Protein AF-A0A840B0I8-F1 (afdb_monomer_lite)

pLDDT: mean 88.5, std 14.12, range [35.31, 98.12]

Secondary structure (DSSP, 8-state):
------TTSS-HHHHHHHHHTT--GGGS--HHHHHHHHHHHHSSS--S------TTGGGSHHHHTT-S--EEEE--HHHHHHHHHHHHHTSSSPPPHHHHHHHHHHIIIIIHHHHHHHHHHTGGG-SEEEETTS-HHHHHHHHHHHH-

Organism: NCBI:txid1282858

Structure (mmCIF, N/CA/C/O backbone):
data_AF-A0A840B0I8-F1
#
_entry.id   AF-A0A840B0I8-F1
#
loop_
_atom_site.group_PDB
_atom_site.id
_atom_site.type_symbol
_atom_site.label_atom_id
_atom_site.label_alt_id
_atom_site.label_comp_id
_atom_site.label_asym_id
_atom_site.label_entity_id
_atom_site.label_seq_id
_atom_site.pdbx_PDB_ins_code
_atom_site.Cartn_x
_atom_site.Cartn_y
_atom_site.Cartn_z
_atom_site.occupancy
_atom_site.B_iso_or_equiv
_atom_site.auth_seq_id
_atom_site.auth_comp_id
_atom_site.auth_asym_id
_atom_site.auth_atom_id
_atom_site.pdbx_PDB_model_num
ATOM 1 N N . MET A 1 1 ? 4.074 18.875 -4.611 1.00 35.31 1 MET A N 1
ATOM 2 C CA . MET A 1 1 ? 4.563 17.991 -5.682 1.00 35.31 1 MET A CA 1
ATOM 3 C C . MET A 1 1 ? 5.642 17.184 -5.019 1.00 35.31 1 MET A C 1
ATOM 5 O O . MET A 1 1 ? 6.634 17.791 -4.635 1.00 35.31 1 MET A O 1
ATOM 9 N N . ASP A 1 2 ? 5.378 15.909 -4.740 1.00 36.97 2 ASP A N 1
ATOM 10 C CA . ASP A 1 2 ? 6.436 15.031 -4.252 1.00 36.97 2 ASP A CA 1
ATOM 11 C C . ASP A 1 2 ? 7.575 15.126 -5.254 1.00 36.97 2 ASP A C 1
ATOM 13 O O . ASP A 1 2 ? 7.363 15.010 -6.467 1.00 36.97 2 ASP A O 1
ATOM 17 N N . ASP A 1 3 ? 8.751 15.467 -4.744 1.00 36.38 3 ASP A N 1
ATOM 18 C CA . ASP A 1 3 ? 9.976 15.334 -5.497 1.00 36.38 3 ASP A CA 1
ATOM 19 C C . ASP A 1 3 ? 10.045 13.857 -5.882 1.00 36.38 3 ASP A C 1
ATOM 21 O O . ASP A 1 3 ? 10.330 12.996 -5.051 1.00 36.38 3 ASP A O 1
ATOM 25 N N . PHE A 1 4 ? 9.703 13.547 -7.134 1.00 41.03 4 PHE A N 1
ATOM 26 C CA . PHE A 1 4 ? 10.108 12.306 -7.772 1.00 41.03 4 PHE A CA 1
ATOM 27 C C . PHE A 1 4 ? 11.625 12.394 -7.946 1.00 41.03 4 PHE A C 1
ATOM 29 O O . PHE A 1 4 ? 12.147 12.431 -9.062 1.00 41.03 4 PHE A O 1
ATOM 36 N N . SER A 1 5 ? 12.349 12.402 -6.825 1.00 43.62 5 SER A N 1
ATOM 37 C CA . SER A 1 5 ? 13.675 11.831 -6.778 1.00 43.62 5 SER A CA 1
ATOM 38 C C . SER A 1 5 ? 13.528 10.475 -7.473 1.00 43.62 5 SER A C 1
ATOM 40 O O . SER A 1 5 ? 12.553 9.756 -7.228 1.00 43.62 5 SER A O 1
ATOM 42 N N . GLY A 1 6 ? 14.394 10.182 -8.443 1.00 45.91 6 GLY A N 1
ATOM 43 C CA . GLY A 1 6 ? 14.289 8.966 -9.252 1.00 45.91 6 GLY A CA 1
ATOM 44 C C . GLY A 1 6 ? 14.178 7.692 -8.394 1.00 45.91 6 GLY A C 1
ATOM 45 O O . GLY A 1 6 ? 14.281 7.760 -7.171 1.00 45.91 6 GLY A O 1
ATOM 46 N N . PRO A 1 7 ? 14.028 6.502 -8.999 1.00 46.66 7 PRO A N 1
ATOM 47 C CA . PRO A 1 7 ? 13.865 5.212 -8.296 1.00 46.66 7 PRO A CA 1
ATOM 48 C C . PRO A 1 7 ? 14.987 4.818 -7.296 1.00 46.66 7 PRO A C 1
ATOM 50 O O . PRO A 1 7 ? 15.027 3.683 -6.825 1.00 46.66 7 PRO A O 1
ATOM 53 N N . GLU A 1 8 ? 15.897 5.732 -6.967 1.00 46.97 8 GLU A N 1
ATOM 54 C CA . GLU A 1 8 ? 17.065 5.601 -6.108 1.00 46.97 8 GLU A CA 1
ATOM 55 C C . GLU A 1 8 ? 16.856 6.017 -4.637 1.00 46.97 8 GLU A C 1
ATOM 57 O O . GLU A 1 8 ? 17.747 5.767 -3.830 1.00 46.97 8 GLU A O 1
ATOM 62 N N . THR A 1 9 ? 15.725 6.608 -4.224 1.00 43.88 9 THR A N 1
ATOM 63 C CA . THR A 1 9 ? 15.598 7.168 -2.852 1.00 43.88 9 THR A CA 1
ATOM 64 C C . THR A 1 9 ? 15.294 6.179 -1.725 1.00 43.88 9 THR A C 1
ATOM 66 O O . THR A 1 9 ? 15.365 6.543 -0.554 1.00 43.88 9 THR A O 1
ATOM 69 N N . LEU A 1 10 ? 15.103 4.902 -2.040 1.00 47.66 10 LEU A N 1
ATOM 70 C CA . LEU A 1 10 ? 15.515 3.810 -1.158 1.00 47.66 10 LEU A CA 1
ATOM 71 C C . LEU A 1 10 ? 16.479 2.984 -1.991 1.00 47.66 10 LEU A C 1
ATOM 73 O O . LEU A 1 10 ? 16.041 2.251 -2.880 1.00 47.66 10 LEU A O 1
ATOM 77 N N . ALA A 1 11 ? 17.785 3.169 -1.785 1.00 56.31 11 ALA A N 1
ATOM 78 C CA . ALA A 1 11 ? 18.797 2.499 -2.589 1.00 56.31 11 ALA A CA 1
ATOM 79 C C . ALA A 1 11 ? 18.449 1.006 -2.650 1.00 56.31 11 ALA A C 1
ATOM 81 O O . ALA A 1 11 ? 18.378 0.357 -1.613 1.00 56.31 11 ALA A O 1
ATOM 82 N N . SER A 1 12 ? 18.182 0.478 -3.851 1.00 58.91 12 SER A N 1
ATOM 83 C CA . SER A 1 12 ? 17.725 -0.911 -4.079 1.00 58.91 12 SER A CA 1
ATOM 84 C C . SER A 1 12 ? 18.435 -1.959 -3.210 1.00 58.91 12 SER A C 1
ATOM 86 O O . SER A 1 12 ? 17.797 -2.883 -2.720 1.00 58.91 12 SER A O 1
ATOM 88 N N . LEU A 1 13 ? 19.731 -1.756 -2.947 1.00 58.12 13 LEU A N 1
ATOM 89 C CA . LEU A 1 13 ? 20.563 -2.589 -2.077 1.00 58.12 13 LEU A CA 1
ATOM 90 C C . LEU A 1 13 ? 20.058 -2.684 -0.625 1.00 58.12 13 LEU A C 1
ATOM 92 O O . LEU A 1 13 ? 20.182 -3.739 -0.013 1.00 58.12 13 LEU A O 1
ATOM 96 N N . GLN A 1 14 ? 19.481 -1.618 -0.068 1.00 79.81 14 GLN A N 1
ATOM 97 C CA . GLN A 1 14 ? 18.895 -1.620 1.276 1.00 79.81 14 GLN A CA 1
ATOM 98 C C . GLN A 1 14 ? 17.577 -2.399 1.319 1.00 79.81 14 GLN A C 1
ATOM 100 O O . GLN A 1 14 ? 17.318 -3.089 2.301 1.00 79.81 14 GLN A O 1
ATOM 105 N N . LEU A 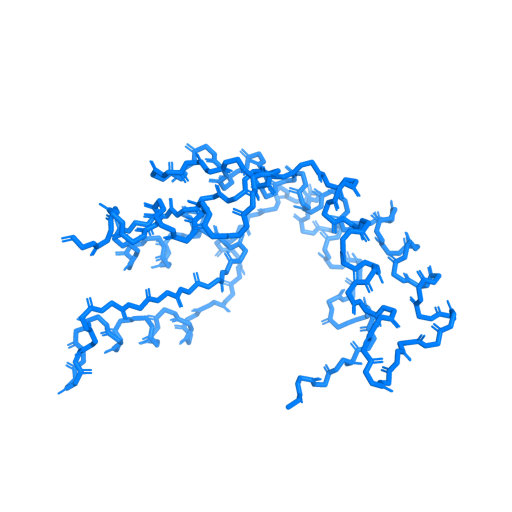1 15 ? 16.767 -2.330 0.257 1.00 82.81 15 LEU A N 1
ATOM 106 C CA . LEU A 1 15 ? 15.516 -3.089 0.160 1.00 82.81 15 LEU A CA 1
ATOM 107 C C . LEU A 1 15 ? 15.768 -4.581 -0.053 1.00 82.81 15 LEU A C 1
ATOM 109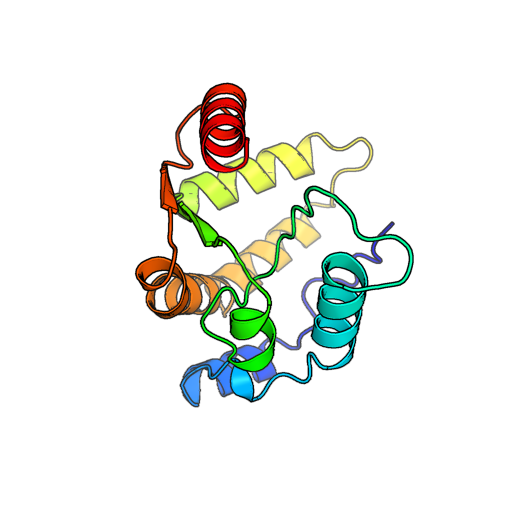 O O . LEU A 1 15 ? 15.114 -5.397 0.591 1.00 82.81 15 LEU A O 1
ATOM 113 N N . ASP A 1 16 ? 16.728 -4.933 -0.909 1.00 86.69 16 ASP A N 1
ATOM 114 C CA . ASP A 1 16 ? 17.133 -6.325 -1.112 1.00 86.69 16 ASP A CA 1
ATOM 115 C C . ASP A 1 16 ? 17.681 -6.924 0.191 1.00 86.69 16 ASP A C 1
ATOM 117 O O . ASP A 1 16 ? 17.202 -7.967 0.630 1.00 86.69 16 ASP A O 1
ATOM 121 N N . ALA A 1 17 ? 18.598 -6.227 0.873 1.00 89.62 17 ALA A N 1
ATOM 122 C CA . ALA A 1 17 ? 19.144 -6.691 2.149 1.00 89.62 17 ALA A CA 1
ATOM 123 C C . ALA A 1 17 ? 18.072 -6.801 3.249 1.00 89.62 17 ALA A C 1
ATOM 125 O O . ALA A 1 17 ? 18.076 -7.758 4.021 1.00 89.62 17 ALA A O 1
ATOM 126 N N . TRP A 1 18 ? 17.136 -5.848 3.316 1.00 90.31 18 TRP A N 1
ATOM 127 C CA . TRP A 1 18 ? 16.010 -5.906 4.250 1.00 90.31 18 TRP A CA 1
ATOM 128 C C . TRP A 1 18 ? 15.099 -7.107 3.969 1.00 90.31 18 TRP A C 1
ATOM 130 O O . TRP A 1 18 ? 14.731 -7.818 4.904 1.00 90.31 18 TRP A O 1
ATOM 140 N N . LEU A 1 19 ? 14.773 -7.376 2.699 1.00 93.12 19 LEU A N 1
ATOM 141 C CA . LEU A 1 19 ? 13.995 -8.554 2.305 1.00 93.12 19 LEU A CA 1
ATOM 142 C C . LEU A 1 19 ? 14.715 -9.860 2.645 1.00 93.12 19 LEU A C 1
ATOM 144 O O . LEU A 1 19 ? 14.090 -10.772 3.189 1.00 93.12 19 LEU A O 1
ATOM 148 N N . ASP A 1 20 ? 16.013 -9.945 2.358 1.00 92.75 20 ASP A N 1
ATOM 149 C CA . ASP A 1 20 ? 16.833 -11.126 2.642 1.00 92.75 20 ASP A CA 1
ATOM 150 C C . ASP A 1 20 ? 16.956 -11.377 4.157 1.00 92.75 20 ASP A C 1
ATOM 152 O O . ASP A 1 20 ? 17.002 -12.525 4.598 1.00 92.75 20 ASP A O 1
ATOM 156 N N . ALA A 1 21 ? 16.905 -10.316 4.969 1.00 93.75 21 ALA A N 1
ATOM 157 C CA . ALA A 1 21 ? 16.817 -10.378 6.429 1.00 93.75 21 ALA A CA 1
ATOM 158 C C . ALA A 1 21 ? 15.401 -10.694 6.966 1.00 93.75 21 ALA A C 1
ATOM 160 O O . ALA A 1 21 ? 15.177 -10.664 8.175 1.00 93.75 21 ALA A O 1
ATOM 161 N N . GLY A 1 22 ? 14.438 -11.007 6.093 1.00 93.38 22 GLY A N 1
ATOM 162 C CA . GLY A 1 22 ? 13.074 -11.404 6.457 1.00 93.38 22 GLY A CA 1
ATOM 163 C C . GLY A 1 22 ? 12.021 -10.306 6.304 1.00 93.38 22 GLY A C 1
ATOM 164 O O . GLY A 1 22 ? 10.830 -10.587 6.460 1.00 93.38 22 GLY A O 1
ATOM 165 N N . GLY A 1 23 ? 12.430 -9.086 5.958 1.00 93.06 23 GLY A N 1
ATOM 166 C CA . GLY A 1 23 ? 11.539 -7.977 5.640 1.00 93.06 23 GLY A CA 1
ATOM 167 C C . GLY A 1 23 ? 10.637 -7.557 6.804 1.00 93.06 23 GLY A C 1
ATOM 168 O O . GLY A 1 23 ? 9.423 -7.425 6.632 1.00 93.06 23 GLY A O 1
ATOM 169 N N . ASP A 1 24 ? 11.204 -7.394 8.001 1.00 93.62 24 ASP A N 1
ATOM 170 C CA . ASP A 1 24 ? 10.444 -6.977 9.181 1.00 93.62 24 ASP A CA 1
ATOM 171 C C . ASP A 1 24 ? 10.141 -5.472 9.139 1.00 93.62 24 ASP A C 1
ATOM 173 O O . ASP A 1 24 ? 11.046 -4.632 9.155 1.00 93.62 24 ASP A O 1
ATOM 177 N N . PHE A 1 25 ? 8.853 -5.127 9.091 1.00 92.25 25 PHE A N 1
ATOM 178 C CA . PHE A 1 25 ? 8.398 -3.740 9.123 1.00 92.25 25 PHE A CA 1
ATOM 179 C C . PHE A 1 25 ? 8.632 -3.065 10.479 1.00 92.25 25 PHE A C 1
ATOM 181 O O . PHE A 1 25 ? 8.738 -1.845 10.513 1.00 92.25 25 PHE A O 1
ATOM 188 N N . ASN A 1 26 ? 8.770 -3.819 11.577 1.00 93.12 26 ASN A N 1
ATOM 189 C CA . ASN A 1 26 ? 9.034 -3.277 12.920 1.00 93.12 26 ASN A CA 1
ATOM 190 C C . ASN A 1 26 ? 10.428 -2.652 13.069 1.00 93.12 26 ASN A C 1
ATOM 192 O O . ASN A 1 26 ? 10.694 -1.987 14.065 1.00 93.12 26 ASN A O 1
ATOM 196 N N . LEU A 1 27 ? 11.304 -2.830 12.076 1.00 91.12 27 LEU A N 1
ATOM 197 C CA . LEU A 1 27 ? 12.607 -2.167 12.009 1.00 91.12 27 LEU A CA 1
ATOM 198 C C . LEU A 1 27 ? 12.537 -0.761 11.390 1.00 91.12 27 LEU A C 1
ATOM 200 O O . LEU A 1 27 ? 13.534 -0.041 11.406 1.00 91.12 27 LEU A O 1
ATOM 204 N N . MET A 1 28 ? 11.395 -0.371 10.817 1.00 89.38 28 MET A N 1
ATOM 205 C CA . MET A 1 28 ? 11.210 0.958 10.239 1.00 89.38 28 MET A CA 1
ATOM 206 C C . MET A 1 28 ? 10.841 1.962 11.333 1.00 89.38 28 MET A C 1
ATOM 208 O O . MET A 1 28 ? 9.869 1.761 12.059 1.00 89.38 28 MET A O 1
ATOM 212 N N . ASP A 1 29 ? 11.575 3.074 11.422 1.00 89.19 29 ASP A N 1
ATOM 213 C CA . ASP A 1 29 ? 11.168 4.186 12.284 1.00 89.19 29 ASP A CA 1
ATOM 214 C C . ASP A 1 29 ? 9.998 4.937 11.643 1.00 89.19 29 ASP A C 1
ATOM 216 O O . ASP A 1 29 ? 10.155 5.705 10.693 1.00 89.19 29 ASP A O 1
ATOM 220 N N . VAL A 1 30 ? 8.809 4.691 12.185 1.00 89.25 30 VAL A N 1
ATOM 221 C CA . VAL A 1 30 ? 7.558 5.342 11.782 1.00 89.25 30 VAL A CA 1
ATOM 222 C C . VAL A 1 30 ? 6.914 6.083 12.954 1.00 89.25 30 VAL A C 1
ATOM 224 O O . VAL A 1 30 ? 5.708 6.320 12.959 1.00 89.25 30 VAL A O 1
ATOM 227 N N . SER A 1 31 ? 7.713 6.472 13.952 1.00 91.75 31 SER A N 1
ATOM 228 C CA . SER A 1 31 ? 7.261 7.192 15.153 1.00 91.75 31 SER A CA 1
ATOM 229 C C . SER A 1 31 ? 6.384 8.401 14.816 1.00 91.75 31 SER A C 1
ATOM 231 O O . SER A 1 31 ? 5.241 8.484 15.258 1.00 91.75 31 SER A O 1
ATOM 233 N N . ARG A 1 32 ? 6.856 9.273 13.917 1.00 92.81 32 ARG A N 1
ATOM 234 C CA . ARG A 1 32 ? 6.106 10.460 13.467 1.00 92.81 32 ARG A CA 1
ATOM 235 C C . ARG A 1 32 ? 4.778 10.127 12.791 1.00 92.81 32 ARG A C 1
ATOM 237 O O . ARG A 1 32 ? 3.822 10.888 12.911 1.00 92.81 32 ARG A O 1
ATOM 244 N N . PHE A 1 33 ? 4.719 9.013 12.063 1.00 90.94 33 PHE A N 1
ATOM 245 C CA . PHE A 1 33 ? 3.480 8.547 11.449 1.00 90.94 33 PHE A CA 1
ATOM 246 C C . PHE A 1 33 ? 2.495 8.087 12.529 1.00 90.94 33 PHE A C 1
ATOM 248 O O . PHE A 1 33 ? 1.350 8.527 12.528 1.00 90.94 33 PHE A O 1
ATOM 255 N N . CYS A 1 34 ? 2.951 7.291 13.501 1.00 93.12 34 CYS A N 1
ATOM 256 C CA . CYS A 1 34 ? 2.138 6.881 14.647 1.00 93.12 34 CYS A CA 1
ATOM 257 C C . CYS A 1 34 ? 1.616 8.081 15.457 1.00 93.12 34 CYS A C 1
ATOM 259 O O . CYS A 1 34 ? 0.437 8.109 15.804 1.00 93.12 34 CYS A O 1
ATOM 261 N N . ASP A 1 35 ? 2.446 9.098 15.700 1.00 92.88 35 ASP A N 1
ATOM 262 C CA . ASP A 1 35 ? 2.035 10.316 16.412 1.00 92.88 35 ASP A CA 1
ATOM 263 C C . ASP A 1 35 ? 0.948 11.087 15.646 1.00 92.88 35 ASP A C 1
ATOM 265 O O . ASP A 1 35 ? -0.035 11.558 16.230 1.00 92.88 35 ASP A O 1
ATOM 269 N N . ALA A 1 36 ? 1.086 11.184 14.319 1.00 92.00 36 ALA A N 1
ATOM 270 C CA . ALA A 1 36 ? 0.085 11.809 13.460 1.00 92.00 36 ALA A CA 1
ATOM 271 C C . ALA A 1 36 ? -1.244 11.033 13.480 1.00 92.00 36 ALA A C 1
ATOM 273 O O . ALA A 1 36 ? -2.304 11.638 13.638 1.00 92.00 36 ALA A O 1
ATOM 274 N N . LEU A 1 37 ? -1.193 9.699 13.395 1.00 91.44 37 LEU A N 1
ATOM 275 C CA . LEU A 1 37 ? -2.371 8.833 13.511 1.00 91.44 37 LEU A CA 1
ATOM 276 C C . LEU A 1 37 ? -3.078 8.998 14.861 1.00 91.44 37 LEU A C 1
ATOM 278 O O . LEU A 1 37 ? -4.297 9.163 14.907 1.00 91.44 37 LEU A O 1
ATOM 282 N N . ALA A 1 38 ? -2.322 8.996 15.961 1.00 92.06 38 ALA A N 1
ATOM 283 C CA . ALA A 1 38 ? -2.869 9.196 17.298 1.00 92.06 38 ALA A CA 1
ATOM 284 C C . ALA A 1 38 ? -3.529 10.578 17.436 1.00 92.06 38 ALA A C 1
ATOM 286 O O . ALA A 1 38 ? -4.620 10.696 17.994 1.00 92.06 38 ALA A O 1
ATOM 287 N N . THR A 1 39 ? -2.919 11.615 16.854 1.00 91.19 39 THR A N 1
ATOM 288 C CA . THR A 1 39 ? -3.483 12.972 16.835 1.00 91.19 39 THR A CA 1
ATOM 289 C C . THR A 1 39 ? -4.802 13.031 16.064 1.00 91.19 39 THR A C 1
ATOM 291 O O . THR A 1 39 ? -5.748 13.657 16.536 1.00 91.19 39 THR A O 1
ATOM 294 N N . LEU A 1 40 ? -4.906 12.358 14.914 1.00 90.75 40 LEU A N 1
ATOM 295 C CA . LEU A 1 40 ? -6.160 12.287 14.153 1.00 90.75 40 LEU A CA 1
ATOM 296 C C . LEU A 1 40 ? -7.266 11.555 14.922 1.00 90.75 40 LEU A C 1
ATOM 298 O O . LEU A 1 40 ? -8.431 11.938 14.827 1.00 90.75 40 LEU A O 1
ATOM 302 N N . LYS A 1 41 ? -6.896 10.522 15.687 1.00 88.25 41 LYS A N 1
ATOM 303 C CA . LYS A 1 41 ? -7.837 9.647 16.392 1.00 88.25 41 LYS A CA 1
ATOM 304 C C . LYS A 1 41 ? -8.351 10.231 17.708 1.00 88.25 41 LYS A C 1
ATOM 306 O O . LYS A 1 41 ? -9.529 10.097 18.015 1.00 88.25 41 LYS A O 1
ATOM 311 N N . THR A 1 42 ? -7.481 10.855 18.502 1.00 86.62 42 THR A N 1
ATOM 312 C CA . THR A 1 42 ? -7.812 11.298 19.872 1.00 86.62 42 THR A CA 1
ATOM 313 C C . THR A 1 42 ? -7.340 12.717 20.196 1.00 86.62 42 THR A C 1
ATOM 315 O O . THR A 1 42 ? -7.312 13.098 21.365 1.00 86.62 42 THR A O 1
ATOM 318 N N . GLY A 1 43 ? -6.902 13.489 19.199 1.00 79.38 43 GLY A N 1
ATOM 319 C CA . GLY A 1 43 ? -6.414 14.855 19.390 1.00 79.38 43 GLY A CA 1
ATOM 320 C C . GLY A 1 43 ? -7.517 15.876 19.680 1.00 79.38 43 GLY A C 1
ATOM 321 O O . GLY A 1 43 ? -8.677 15.545 19.901 1.00 79.38 43 GLY A O 1
ATOM 322 N N . THR A 1 44 ? -7.151 17.159 19.664 1.00 73.69 44 THR A N 1
ATOM 323 C CA . THR A 1 44 ? -8.041 18.286 20.010 1.00 73.69 44 THR A CA 1
ATOM 324 C C . THR A 1 44 ? -9.130 18.581 18.976 1.00 73.69 44 THR A C 1
ATOM 326 O O . THR A 1 44 ? -10.061 19.326 19.271 1.00 73.69 44 THR A O 1
ATOM 329 N N . SER A 1 45 ? -9.032 18.001 17.780 1.00 75.38 45 SER A N 1
ATOM 330 C CA . SER A 1 45 ? -10.047 18.062 16.727 1.00 75.38 45 SER A CA 1
ATOM 331 C C . SER A 1 45 ? -10.063 16.720 15.989 1.00 75.38 45 SER A C 1
ATOM 333 O O . SER A 1 45 ? -9.521 16.637 14.883 1.00 75.38 45 SER A O 1
ATOM 335 N N . PRO A 1 46 ? -10.600 15.655 16.612 1.00 78.88 46 PRO A N 1
ATOM 336 C CA . PRO A 1 46 ? -10.618 14.340 15.993 1.00 78.88 46 PRO A CA 1
ATOM 337 C C . PRO A 1 46 ? -11.464 14.385 14.720 1.00 78.88 46 PRO A C 1
ATOM 339 O O . PRO A 1 46 ? -12.484 15.077 14.660 1.00 78.88 46 PRO A O 1
ATOM 342 N N . VAL A 1 47 ? -11.026 13.661 13.696 1.00 85.69 47 VAL A N 1
ATOM 343 C CA . VAL A 1 47 ? -11.822 13.475 12.479 1.00 85.69 47 VAL A CA 1
ATOM 344 C C . VAL A 1 47 ? -12.736 12.269 12.656 1.00 85.69 47 VAL A C 1
ATOM 346 O O . VAL A 1 47 ? -12.354 11.294 13.296 1.00 85.69 47 VAL A O 1
ATOM 349 N N . GLU A 1 48 ? -13.937 12.326 12.082 1.00 88.31 48 GLU A N 1
ATOM 350 C CA . GLU A 1 48 ? -14.876 11.197 12.117 1.00 88.31 48 GLU A CA 1
ATOM 351 C C . GLU A 1 48 ? -14.305 9.982 11.371 1.00 88.31 48 GLU A C 1
ATOM 353 O O . GLU A 1 48 ? -14.384 8.857 11.854 1.00 88.31 48 GLU A O 1
ATOM 358 N N . VAL A 1 49 ? -13.663 10.229 10.223 1.00 90.44 49 VAL A N 1
ATOM 359 C CA . VAL A 1 49 ? -13.000 9.208 9.408 1.00 90.44 49 VAL A CA 1
ATOM 360 C C . VAL A 1 49 ? -11.690 9.754 8.839 1.00 90.44 49 VAL A C 1
ATOM 362 O O . VAL A 1 49 ? -11.659 10.841 8.259 1.00 90.44 49 VAL A O 1
ATOM 365 N N . ALA A 1 50 ? -10.618 8.965 8.940 1.00 91.25 50 ALA A N 1
ATOM 366 C CA . ALA A 1 50 ? -9.359 9.181 8.228 1.00 91.25 50 ALA A CA 1
ATOM 367 C C . ALA A 1 50 ? -9.072 7.990 7.301 1.00 91.25 50 ALA A C 1
ATOM 369 O O . ALA A 1 50 ? -8.953 6.857 7.762 1.00 91.25 50 ALA A O 1
ATOM 370 N N . LEU A 1 51 ? -8.928 8.248 5.997 1.00 91.81 51 LEU A N 1
ATOM 371 C CA . LEU A 1 51 ? -8.472 7.252 5.024 1.00 91.81 51 LEU A CA 1
ATOM 372 C C . LEU A 1 51 ? -6.981 7.441 4.771 1.00 91.81 51 LEU A C 1
ATOM 374 O O . LEU A 1 51 ? -6.546 8.529 4.398 1.00 91.81 51 LEU A O 1
ATOM 378 N N . ILE A 1 52 ? -6.205 6.383 4.989 1.00 91.88 52 ILE A N 1
ATOM 379 C CA . ILE A 1 52 ? -4.745 6.444 4.960 1.00 91.88 52 ILE A CA 1
ATOM 380 C C . ILE A 1 52 ? -4.222 5.278 4.137 1.00 91.88 52 ILE A C 1
ATOM 382 O O . ILE A 1 52 ? -4.555 4.123 4.393 1.00 91.88 52 ILE A O 1
ATOM 386 N N . GLU A 1 53 ? -3.400 5.600 3.146 1.00 90.62 53 GLU A N 1
ATOM 387 C CA . GLU A 1 53 ? -2.650 4.626 2.364 1.00 90.62 53 GLU A CA 1
ATOM 388 C C . GLU A 1 53 ? -1.253 4.501 2.978 1.00 90.62 53 GLU A C 1
ATOM 390 O O . GLU A 1 53 ? -0.585 5.504 3.232 1.00 90.62 53 GLU A O 1
ATOM 395 N N . ALA A 1 54 ? -0.850 3.272 3.299 1.00 87.62 54 ALA A N 1
ATOM 396 C CA . ALA A 1 54 ? 0.483 2.977 3.798 1.00 87.62 54 ALA A CA 1
ATOM 397 C C . ALA A 1 54 ? 0.849 1.509 3.512 1.00 87.62 54 ALA A C 1
ATOM 399 O O . ALA A 1 54 ? 0.029 0.613 3.746 1.00 87.62 54 ALA A O 1
ATOM 400 N N . PRO A 1 55 ? 2.109 1.216 3.142 1.00 85.69 55 PRO A N 1
ATOM 401 C CA . PRO A 1 55 ? 2.538 -0.131 2.752 1.00 85.69 55 PRO A CA 1
ATOM 402 C C . PRO A 1 55 ? 2.633 -1.130 3.920 1.00 85.69 55 PRO A C 1
ATOM 404 O O . PRO A 1 55 ? 2.820 -2.326 3.699 1.00 85.69 55 PRO A O 1
ATOM 407 N N . LEU A 1 56 ? 2.548 -0.654 5.167 1.00 90.19 56 LEU A N 1
ATOM 408 C CA . LEU A 1 56 ? 2.817 -1.441 6.378 1.00 90.19 56 LEU A CA 1
ATOM 409 C C . LEU A 1 56 ? 1.616 -2.296 6.813 1.00 90.19 56 LEU A C 1
ATOM 411 O O . LEU A 1 56 ? 1.784 -3.383 7.372 1.00 90.19 56 LEU A O 1
ATOM 415 N N . GLY A 1 57 ? 0.399 -1.773 6.617 1.00 90.81 57 GLY A N 1
ATOM 416 C CA . GLY A 1 57 ? -0.837 -2.303 7.199 1.00 90.81 57 GLY A CA 1
ATOM 417 C C . GLY A 1 57 ? -0.684 -2.706 8.674 1.00 90.81 57 GLY A C 1
ATOM 418 O O . GLY A 1 57 ? -0.101 -1.977 9.479 1.00 90.81 57 GLY A O 1
ATOM 419 N N . ARG A 1 58 ? -1.178 -3.901 9.029 1.00 94.88 58 ARG A N 1
ATOM 420 C CA . ARG A 1 58 ? -1.057 -4.472 10.385 1.00 94.88 58 ARG A CA 1
ATOM 421 C C . ARG A 1 58 ? 0.251 -5.243 10.630 1.00 94.88 58 ARG A C 1
ATOM 423 O O . ARG A 1 58 ? 0.381 -5.907 11.655 1.00 94.88 58 ARG A O 1
ATOM 430 N N . ALA A 1 59 ? 1.210 -5.211 9.703 1.00 94.62 59 ALA A N 1
ATOM 431 C CA . ALA A 1 59 ? 2.485 -5.910 9.878 1.00 94.62 59 ALA A CA 1
ATOM 432 C C . ALA A 1 59 ? 3.495 -5.122 10.740 1.00 94.62 59 ALA A C 1
ATOM 434 O O . ALA A 1 59 ? 4.421 -5.719 11.286 1.00 94.62 59 ALA A O 1
ATOM 435 N N . HIS A 1 60 ? 3.293 -3.812 10.909 1.00 94.75 60 HIS A N 1
ATOM 436 C CA . HIS A 1 60 ? 4.037 -2.973 11.850 1.00 94.75 60 HIS A CA 1
ATOM 437 C C . HIS A 1 60 ? 3.219 -2.750 13.133 1.00 94.75 60 HIS A C 1
ATOM 439 O O . HIS A 1 60 ? 2.122 -2.191 13.080 1.00 94.75 60 HIS A O 1
ATOM 445 N N . ALA A 1 61 ? 3.740 -3.166 14.290 1.00 93.00 61 ALA A N 1
ATOM 446 C CA . ALA A 1 61 ? 2.976 -3.243 15.537 1.00 93.00 61 ALA A CA 1
ATOM 447 C C . ALA A 1 61 ? 2.476 -1.878 16.042 1.00 93.00 61 ALA A C 1
ATOM 449 O O . ALA A 1 61 ? 1.331 -1.770 16.482 1.00 93.00 61 ALA A O 1
ATOM 450 N N . GLY A 1 62 ? 3.301 -0.829 15.944 1.00 91.50 62 GLY A N 1
ATOM 451 C CA . GLY A 1 62 ? 2.943 0.502 16.449 1.00 91.50 62 GLY A CA 1
ATOM 452 C C . GLY A 1 62 ? 1.779 1.139 15.686 1.00 91.50 62 GLY A C 1
ATOM 453 O O . GLY A 1 62 ? 0.828 1.622 16.291 1.00 91.50 62 GLY A O 1
ATOM 454 N N . SER A 1 63 ? 1.811 1.076 14.354 1.00 89.69 63 SER A N 1
ATOM 455 C CA . SER A 1 63 ? 0.735 1.616 13.513 1.00 89.69 63 SER A CA 1
ATOM 456 C C . SER A 1 63 ? -0.490 0.710 13.536 1.00 89.69 63 SER A C 1
ATOM 458 O O . SER A 1 63 ? -1.608 1.211 13.550 1.00 89.69 63 SER A O 1
ATOM 460 N N . ALA A 1 64 ? -0.305 -0.614 13.606 1.00 93.69 64 ALA A N 1
ATOM 461 C CA . ALA A 1 64 ? -1.400 -1.579 13.686 1.00 93.69 64 ALA A CA 1
ATOM 462 C C . ALA A 1 64 ? -2.347 -1.314 14.865 1.00 93.69 64 ALA A C 1
ATOM 464 O O . ALA A 1 64 ? -3.554 -1.497 14.714 1.00 93.69 64 ALA A O 1
ATOM 465 N N . ALA A 1 65 ? -1.813 -0.868 16.008 1.00 93.00 65 ALA 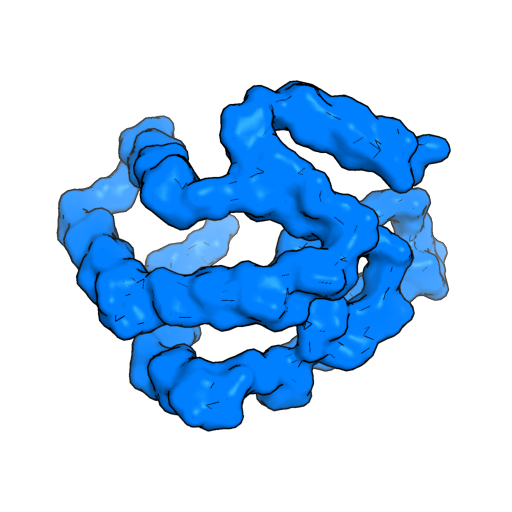A N 1
ATOM 466 C CA . ALA A 1 65 ? -2.597 -0.542 17.199 1.00 93.00 65 ALA A CA 1
ATOM 467 C C . ALA A 1 65 ? -3.507 0.688 17.020 1.00 93.00 65 ALA A C 1
ATOM 469 O O . ALA A 1 65 ? -4.437 0.888 17.799 1.00 93.00 65 ALA A O 1
ATOM 470 N N . LEU A 1 66 ? -3.249 1.509 16.001 1.00 93.19 66 LEU A N 1
ATOM 471 C CA . LEU A 1 66 ? -3.989 2.739 15.729 1.00 93.19 66 LEU A CA 1
ATOM 472 C C . LEU A 1 66 ? -5.073 2.545 14.656 1.00 93.19 66 LEU A C 1
ATOM 474 O O . LEU A 1 66 ? -5.984 3.365 14.579 1.00 93.19 66 LEU A O 1
ATOM 478 N N . LEU A 1 67 ? -5.017 1.455 13.879 1.00 93.06 67 LEU A N 1
ATOM 479 C CA . LEU A 1 67 ? -5.962 1.158 12.797 1.00 93.06 67 LEU A CA 1
ATOM 480 C C . LEU A 1 67 ? -7.239 0.483 13.313 1.00 93.06 67 LEU A C 1
ATOM 482 O O . LEU A 1 67 ? -7.184 -0.632 13.842 1.00 93.06 67 LEU A O 1
ATOM 486 N N . ASP A 1 68 ? -8.386 1.114 13.066 1.00 94.31 68 ASP A N 1
ATOM 487 C CA . ASP A 1 68 ? -9.705 0.516 13.317 1.00 94.31 68 ASP A CA 1
ATOM 488 C C . ASP A 1 68 ? -10.042 -0.552 12.274 1.00 94.31 68 ASP A C 1
ATOM 490 O O . ASP A 1 68 ? -10.444 -1.657 12.625 1.00 94.31 68 ASP A O 1
ATOM 494 N N . THR A 1 69 ? -9.790 -0.258 10.997 1.00 95.19 69 THR A N 1
ATOM 495 C CA . THR A 1 69 ? -10.038 -1.166 9.873 1.00 95.19 69 THR A CA 1
ATOM 496 C C . THR A 1 69 ? -8.898 -1.104 8.859 1.00 95.19 69 THR A C 1
ATOM 498 O O . THR A 1 69 ? -8.332 -0.038 8.605 1.00 95.19 69 THR A O 1
ATOM 501 N N . LEU A 1 70 ? -8.532 -2.252 8.289 1.00 96.50 70 LEU A N 1
ATOM 502 C CA . LEU A 1 70 ? -7.555 -2.383 7.215 1.00 96.50 70 LEU A CA 1
ATOM 503 C C . LEU A 1 70 ? -8.218 -2.963 5.964 1.00 96.50 70 LEU A C 1
ATOM 505 O O . LEU A 1 70 ? -8.607 -4.132 5.929 1.00 96.50 70 LEU A O 1
ATOM 509 N N . PHE A 1 71 ? -8.244 -2.159 4.904 1.00 97.44 71 PHE A N 1
ATOM 510 C CA . PHE A 1 71 ? -8.615 -2.590 3.562 1.00 97.44 71 PHE A CA 1
ATOM 511 C C . PHE A 1 71 ? -7.368 -2.976 2.761 1.00 97.44 71 PHE A C 1
ATOM 513 O O . PHE A 1 71 ? -6.407 -2.214 2.691 1.00 97.44 71 PHE A O 1
ATOM 520 N N . TRP A 1 72 ? -7.399 -4.135 2.106 1.00 97.69 72 TRP A N 1
ATOM 521 C CA . TRP A 1 72 ? -6.407 -4.538 1.113 1.00 97.69 72 TRP A CA 1
ATOM 522 C C . TRP A 1 72 ? -7.051 -4.604 -0.268 1.00 97.69 72 TRP A C 1
ATOM 524 O O . TRP A 1 72 ? -7.983 -5.377 -0.483 1.00 97.69 72 TRP A O 1
ATOM 534 N N . ILE A 1 73 ? -6.534 -3.829 -1.220 1.00 97.06 73 ILE A N 1
ATOM 535 C CA . ILE A 1 73 ? -6.962 -3.897 -2.620 1.00 97.06 73 ILE A CA 1
ATOM 536 C C . ILE A 1 73 ? -6.114 -4.961 -3.319 1.00 97.06 73 ILE A C 1
ATOM 538 O O . ILE A 1 73 ? -4.954 -4.734 -3.656 1.00 97.06 73 ILE A O 1
ATOM 542 N N . ASP A 1 74 ? -6.694 -6.140 -3.526 1.00 97.75 74 ASP A N 1
ATOM 543 C CA . ASP A 1 74 ? -6.019 -7.268 -4.155 1.00 97.75 74 ASP A CA 1
ATOM 544 C C . ASP A 1 74 ? -6.089 -7.130 -5.672 1.00 97.75 74 ASP A C 1
ATOM 546 O O . ASP A 1 74 ? -7.137 -7.318 -6.292 1.00 97.75 74 ASP A O 1
ATOM 550 N N . ILE A 1 75 ? -4.963 -6.770 -6.276 1.00 97.38 75 ILE A N 1
ATOM 551 C CA . ILE A 1 75 ? -4.843 -6.598 -7.716 1.00 97.38 75 ILE A CA 1
ATOM 552 C C . ILE A 1 75 ? -3.647 -7.396 -8.236 1.00 97.38 75 ILE A C 1
ATOM 554 O O . ILE A 1 75 ? -2.557 -7.312 -7.667 1.00 97.38 75 ILE A O 1
ATOM 558 N N . PRO A 1 76 ? -3.809 -8.153 -9.336 1.00 97.62 76 PRO A N 1
ATOM 559 C CA . PRO A 1 76 ? -2.672 -8.741 -10.024 1.00 97.62 76 PRO A CA 1
ATOM 560 C C . PRO A 1 76 ? -1.651 -7.663 -10.399 1.00 97.62 76 PRO A C 1
ATOM 562 O O . PRO A 1 76 ? -1.990 -6.616 -10.955 1.00 97.62 76 PRO A O 1
ATOM 565 N N . PHE A 1 77 ? -0.389 -7.895 -10.054 1.00 97.00 77 PHE A N 1
ATOM 566 C CA . PHE A 1 77 ? 0.650 -6.874 -10.169 1.00 97.00 77 PHE A CA 1
ATOM 567 C C . PHE A 1 77 ? 0.930 -6.429 -11.611 1.00 97.00 77 PHE A C 1
ATOM 569 O O . PHE A 1 77 ? 1.346 -5.296 -11.827 1.00 97.00 77 PHE A O 1
ATOM 576 N N . ASP A 1 78 ? 0.705 -7.299 -12.592 1.00 96.62 78 ASP A N 1
ATOM 577 C CA . ASP A 1 78 ? 0.772 -6.984 -14.020 1.00 96.62 78 ASP A CA 1
ATOM 578 C C . ASP A 1 78 ? -0.322 -5.985 -14.429 1.00 96.62 78 ASP A C 1
ATOM 580 O O . ASP A 1 78 ? -0.030 -4.985 -15.085 1.00 96.62 78 ASP A O 1
ATOM 584 N N . ILE A 1 79 ? -1.557 -6.190 -13.960 1.00 97.62 79 ILE A N 1
ATOM 585 C CA . ILE A 1 79 ? -2.666 -5.245 -14.152 1.00 97.62 79 ILE A CA 1
ATOM 586 C C . ILE A 1 79 ? -2.351 -3.911 -13.464 1.00 97.62 79 ILE A C 1
ATOM 588 O O . ILE A 1 79 ? -2.552 -2.851 -14.061 1.00 97.62 79 ILE A O 1
ATOM 592 N N . ALA A 1 80 ? -1.842 -3.943 -12.228 1.00 95.94 80 ALA A N 1
ATOM 593 C CA . ALA A 1 80 ? -1.465 -2.737 -11.491 1.00 95.94 80 ALA A CA 1
ATOM 594 C C . ALA A 1 80 ? -0.369 -1.941 -12.218 1.00 95.94 80 ALA A C 1
ATOM 596 O O . ALA A 1 80 ? -0.508 -0.734 -12.417 1.00 95.94 80 ALA A O 1
ATOM 597 N N . MET A 1 81 ? 0.682 -2.623 -12.681 1.00 95.56 81 MET A N 1
ATOM 598 C CA . MET A 1 81 ? 1.778 -2.016 -13.435 1.00 95.56 81 MET A CA 1
ATOM 599 C C . MET A 1 81 ? 1.286 -1.405 -14.753 1.00 95.56 81 MET A C 1
ATOM 601 O O . MET A 1 81 ? 1.611 -0.255 -15.044 1.00 95.56 81 MET A O 1
ATOM 605 N N . ALA A 1 82 ? 0.460 -2.124 -15.521 1.00 96.44 82 ALA A N 1
ATOM 606 C CA . ALA A 1 82 ? -0.099 -1.619 -16.774 1.00 96.44 82 ALA A CA 1
ATOM 607 C C . ALA A 1 82 ? -0.963 -0.364 -16.559 1.00 96.44 82 ALA A C 1
ATOM 609 O O . ALA A 1 82 ? -0.808 0.624 -17.277 1.00 96.44 82 ALA A O 1
ATOM 610 N N . ARG A 1 83 ? -1.830 -0.362 -15.535 1.00 95.69 83 ARG A N 1
ATOM 611 C CA . ARG A 1 83 ? -2.638 0.815 -15.168 1.00 95.69 83 ARG A CA 1
ATOM 612 C C . ARG A 1 83 ? -1.765 1.997 -14.756 1.00 95.69 83 ARG A C 1
ATOM 614 O O . ARG A 1 83 ? -2.026 3.110 -15.201 1.00 95.69 83 ARG A O 1
ATOM 621 N N . ASN A 1 84 ? -0.722 1.757 -13.962 1.00 92.81 84 ASN A N 1
ATOM 622 C CA . ASN A 1 84 ? 0.213 2.801 -13.549 1.00 92.81 84 ASN A CA 1
ATOM 623 C C . ASN A 1 84 ? 0.943 3.414 -14.756 1.00 92.81 84 ASN A C 1
ATOM 625 O O . ASN A 1 84 ? 1.076 4.630 -14.849 1.00 92.81 84 ASN A O 1
ATOM 629 N N . PHE A 1 85 ? 1.353 2.589 -15.722 1.00 93.50 85 PHE A N 1
ATOM 630 C CA . PHE A 1 85 ? 2.002 3.052 -16.953 1.00 93.50 85 PHE A CA 1
ATOM 631 C C . PHE A 1 85 ? 1.079 3.929 -17.789 1.00 93.50 85 PHE A C 1
ATOM 633 O O . PHE A 1 85 ? 1.480 5.016 -18.200 1.00 93.50 85 PHE A O 1
ATOM 640 N N . LEU A 1 86 ? -0.161 3.484 -18.005 1.00 94.69 86 LEU A N 1
ATOM 641 C CA . LEU A 1 86 ? -1.164 4.271 -18.719 1.00 94.69 86 LEU A CA 1
ATOM 642 C C . LEU A 1 86 ? -1.434 5.598 -18.001 1.00 94.69 86 LEU A C 1
ATOM 644 O O . LEU A 1 86 ? -1.446 6.646 -18.639 1.00 94.69 86 LEU A O 1
ATOM 648 N N . ALA A 1 87 ? -1.585 5.572 -16.674 1.00 93.06 87 ALA A N 1
ATOM 649 C CA . ALA A 1 87 ? -1.808 6.776 -15.881 1.00 93.06 87 ALA A CA 1
ATOM 650 C C . ALA A 1 87 ? -0.646 7.773 -16.005 1.00 93.06 87 ALA A C 1
ATOM 652 O O . ALA A 1 87 ? -0.892 8.951 -16.244 1.00 93.06 87 ALA A O 1
ATOM 653 N N . LEU A 1 88 ? 0.604 7.306 -15.899 1.00 92.38 88 LEU A N 1
ATOM 654 C CA . LEU A 1 88 ? 1.809 8.131 -16.052 1.00 92.38 88 LEU A CA 1
ATOM 655 C C . LEU A 1 88 ? 1.951 8.697 -17.469 1.00 92.38 88 LEU A C 1
ATOM 657 O O . LEU A 1 88 ? 2.324 9.855 -17.637 1.00 92.38 88 LEU A O 1
ATOM 661 N N . TYR A 1 89 ? 1.633 7.898 -18.487 1.00 90.62 89 TYR A N 1
ATOM 662 C CA . TYR A 1 89 ? 1.690 8.319 -19.885 1.00 90.62 89 TYR A CA 1
ATOM 663 C C . TYR A 1 89 ? 0.672 9.421 -20.212 1.00 90.62 89 TYR A C 1
ATOM 665 O O . TYR A 1 89 ? 0.946 10.291 -21.035 1.00 90.62 89 TYR A O 1
ATOM 673 N N . HIS A 1 90 ? -0.491 9.408 -19.556 1.00 92.56 90 HIS A N 1
ATOM 674 C CA . HIS A 1 90 ? -1.556 10.393 -19.758 1.00 92.56 90 HIS A CA 1
ATOM 675 C C . HIS A 1 90 ? -1.427 11.663 -18.900 1.00 92.56 90 HIS A C 1
ATOM 677 O O . HIS A 1 90 ? -2.312 12.517 -18.947 1.00 92.56 90 HIS A O 1
ATOM 683 N N . GLN A 1 91 ? -0.355 11.819 -18.120 1.00 92.81 91 GLN A N 1
ATOM 684 C CA . GLN A 1 91 ? -0.116 13.054 -17.370 1.00 92.81 91 GLN A CA 1
ATOM 685 C C . GLN A 1 91 ? 0.194 14.227 -18.309 1.00 92.81 91 GLN A C 1
ATOM 687 O O . GLN A 1 91 ? 0.731 14.038 -19.396 1.00 92.81 91 GLN A O 1
ATOM 692 N N . ASN A 1 92 ? -0.083 15.459 -17.858 1.00 91.75 92 ASN A N 1
ATOM 693 C CA . ASN A 1 92 ? 0.239 16.682 -18.614 1.00 91.75 92 ASN A CA 1
ATOM 694 C C . ASN A 1 92 ? 1.729 16.766 -18.989 1.00 91.75 92 ASN A C 1
ATOM 696 O O . ASN A 1 92 ? 2.074 17.278 -20.051 1.00 91.75 92 ASN A O 1
ATOM 700 N N . THR A 1 93 ? 2.589 16.238 -18.116 1.00 92.81 93 THR A N 1
ATOM 701 C CA . THR A 1 93 ? 4.027 16.099 -18.343 1.00 92.81 93 THR A CA 1
ATOM 702 C C . THR A 1 93 ? 4.406 14.643 -18.0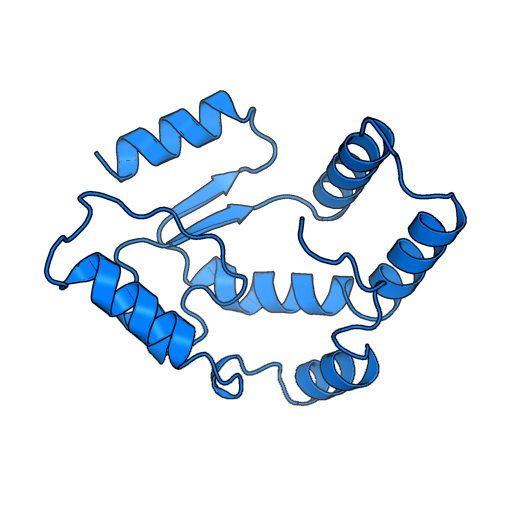71 1.00 92.81 93 THR A C 1
ATOM 704 O O . THR A 1 93 ? 4.721 14.309 -16.928 1.00 92.81 93 THR A O 1
ATOM 707 N N . PRO A 1 94 ? 4.329 13.751 -19.073 1.00 91.12 94 PRO A N 1
ATOM 708 C CA . PRO A 1 94 ? 4.651 12.348 -18.868 1.00 91.12 94 PRO A CA 1
ATOM 709 C C . PRO A 1 94 ? 6.157 12.166 -18.617 1.00 91.12 94 PRO A C 1
ATOM 711 O O . PRO A 1 94 ? 6.969 12.942 -19.137 1.00 91.12 94 PRO A O 1
ATOM 714 N N . PRO A 1 95 ? 6.566 11.128 -17.866 1.00 91.25 95 PRO A N 1
ATOM 715 C CA . PRO A 1 95 ? 7.976 10.798 -17.712 1.00 91.25 95 PRO A CA 1
ATOM 716 C C . PRO A 1 95 ? 8.647 10.515 -19.068 1.00 91.25 95 PRO A C 1
ATOM 718 O O . PRO A 1 95 ? 8.012 9.970 -19.977 1.00 91.25 95 PRO A O 1
ATOM 721 N N . PRO A 1 96 ? 9.944 10.826 -19.233 1.00 92.06 96 PRO A N 1
ATOM 722 C CA . PRO A 1 96 ? 10.666 10.474 -20.449 1.00 92.06 96 PRO A CA 1
ATOM 723 C C . PRO A 1 96 ? 10.826 8.944 -20.571 1.00 92.06 96 PRO A C 1
ATOM 725 O O . PRO A 1 96 ? 10.837 8.245 -19.555 1.00 92.06 96 PRO A O 1
ATOM 728 N N . PRO A 1 97 ? 11.058 8.395 -21.780 1.00 90.81 97 PRO A N 1
ATOM 729 C CA . PRO A 1 97 ? 11.246 6.952 -21.983 1.00 90.81 97 PRO A CA 1
ATOM 730 C C . PRO A 1 97 ? 12.290 6.300 -21.059 1.00 90.81 97 PRO A C 1
ATOM 732 O O . PRO A 1 97 ? 12.081 5.191 -20.569 1.00 90.81 97 PRO A O 1
ATOM 735 N N . ALA A 1 98 ? 13.386 7.008 -20.760 1.00 90.69 98 ALA A N 1
ATOM 736 C CA . ALA A 1 98 ? 14.438 6.519 -19.868 1.00 90.69 98 ALA A CA 1
ATOM 737 C C . ALA A 1 98 ? 13.939 6.266 -18.432 1.00 90.69 98 ALA A C 1
ATOM 739 O O . ALA A 1 98 ? 14.417 5.349 -17.764 1.00 90.69 98 ALA A O 1
ATOM 740 N N . TRP A 1 99 ? 12.944 7.031 -17.970 1.00 91.81 99 TRP A N 1
ATOM 741 C CA . TRP A 1 99 ? 12.328 6.823 -16.662 1.00 91.81 99 TRP A CA 1
ATOM 742 C C . TRP A 1 99 ? 11.576 5.489 -16.616 1.00 91.81 99 TRP A C 1
ATOM 744 O O . TRP A 1 99 ? 11.761 4.716 -15.680 1.00 91.81 99 TRP A O 1
ATOM 754 N N . PHE A 1 100 ? 10.796 5.167 -17.656 1.00 90.12 100 PHE A N 1
ATOM 755 C CA . PHE A 1 100 ? 10.071 3.892 -17.735 1.00 90.12 100 PHE A CA 1
ATOM 756 C C . PHE A 1 100 ? 11.023 2.694 -17.780 1.00 90.12 100 PHE A C 1
ATOM 758 O O . PHE A 1 100 ? 10.780 1.688 -17.114 1.00 90.12 100 PHE A O 1
ATOM 765 N N . GLN A 1 101 ? 12.136 2.808 -18.510 1.00 92.06 101 GLN A N 1
ATOM 766 C CA . GLN A 1 101 ? 13.183 1.786 -18.499 1.00 92.06 101 GLN A CA 1
ATOM 767 C C . GLN A 1 101 ? 13.769 1.596 -17.091 1.00 92.06 101 GLN A C 1
ATOM 769 O O . GLN A 1 101 ? 13.913 0.458 -16.636 1.00 92.06 101 GLN A O 1
ATOM 774 N N . GLY A 1 102 ? 14.082 2.691 -16.390 1.00 90.94 102 GLY A N 1
ATOM 775 C CA . GLY A 1 102 ? 14.578 2.652 -15.012 1.00 90.94 102 GLY A CA 1
ATOM 776 C C . GLY A 1 102 ? 13.579 2.008 -14.049 1.00 90.94 102 GLY A C 1
ATOM 777 O O . GLY A 1 102 ? 13.949 1.122 -13.281 1.00 90.94 102 GLY A O 1
ATOM 778 N N . TYR A 1 103 ? 12.300 2.371 -14.157 1.00 90.56 103 TYR A N 1
ATOM 779 C CA . TYR A 1 103 ? 11.218 1.768 -13.384 1.00 90.56 103 TYR A CA 1
ATOM 780 C C . TYR A 1 103 ? 11.134 0.251 -13.602 1.00 90.56 103 TYR A C 1
ATOM 782 O O . TYR A 1 103 ? 11.127 -0.502 -12.633 1.00 90.56 103 TYR A O 1
ATOM 790 N N . LEU A 1 104 ? 11.103 -0.222 -14.856 1.00 93.44 104 LEU A N 1
ATOM 791 C CA . LEU A 1 104 ? 11.006 -1.660 -15.153 1.00 93.44 104 LEU A CA 1
ATOM 792 C C . LEU A 1 104 ? 12.247 -2.424 -14.694 1.00 93.44 104 LEU A C 1
ATOM 794 O O . LEU A 1 104 ? 12.136 -3.533 -14.176 1.00 93.44 104 LEU A O 1
ATOM 798 N N . THR A 1 105 ? 13.424 -1.816 -14.839 1.00 93.56 105 THR A N 1
ATOM 799 C CA . THR A 1 105 ? 14.680 -2.392 -14.346 1.00 93.56 105 THR A CA 1
ATOM 800 C C . THR A 1 105 ? 14.621 -2.578 -12.829 1.00 93.56 105 THR A C 1
ATOM 802 O O . THR A 1 105 ? 14.932 -3.657 -12.327 1.00 93.56 105 THR A O 1
ATOM 805 N N . GLN A 1 106 ? 14.151 -1.566 -12.097 1.00 90.06 106 GLN A N 1
ATOM 806 C CA . GLN A 1 106 ? 13.977 -1.635 -10.646 1.00 90.06 106 GLN A CA 1
ATOM 807 C C . GLN A 1 106 ? 12.880 -2.629 -10.236 1.00 90.06 106 GLN A C 1
ATOM 809 O O . GLN A 1 106 ? 13.039 -3.358 -9.253 1.00 90.06 106 GLN A O 1
ATOM 814 N N . TYR A 1 107 ? 11.798 -2.709 -11.016 1.00 92.75 107 TYR A N 1
ATOM 815 C CA . TYR A 1 107 ? 10.713 -3.655 -10.786 1.00 92.75 107 TYR A CA 1
ATOM 816 C C . TYR A 1 107 ? 11.202 -5.099 -10.820 1.00 92.75 107 TYR A C 1
ATOM 818 O O . TYR A 1 107 ? 10.926 -5.866 -9.895 1.00 92.75 107 TYR A O 1
ATOM 826 N N . LEU A 1 108 ? 11.965 -5.436 -11.862 1.00 93.19 108 LEU A N 1
ATOM 827 C CA . LEU A 1 108 ? 12.567 -6.753 -12.039 1.00 93.19 108 LEU A CA 1
ATOM 828 C C . LEU A 1 108 ? 13.649 -7.042 -10.996 1.00 93.19 108 LEU A C 1
ATOM 830 O O . LEU A 1 108 ? 13.810 -8.192 -10.599 1.00 93.19 108 LEU A O 1
ATOM 834 N N . LYS A 1 109 ? 14.378 -6.014 -10.548 1.00 91.19 109 LYS A N 1
ATOM 835 C CA . LYS A 1 109 ? 15.443 -6.162 -9.556 1.00 91.19 109 LYS A CA 1
ATOM 836 C C . LYS A 1 109 ? 14.904 -6.453 -8.152 1.00 91.19 109 LYS A C 1
ATOM 838 O O . LYS A 1 109 ? 15.327 -7.427 -7.541 1.00 91.19 109 LYS A O 1
ATOM 843 N N . VAL A 1 110 ? 13.995 -5.617 -7.639 1.00 91.06 110 VAL A N 1
ATOM 844 C CA . VAL A 1 110 ? 13.610 -5.649 -6.214 1.00 91.06 110 VAL A CA 1
ATOM 845 C C . VAL A 1 110 ? 12.137 -5.346 -5.950 1.00 91.06 110 VAL A C 1
ATOM 847 O O . VAL A 1 110 ? 11.534 -6.000 -5.098 1.00 91.06 110 VAL A O 1
ATOM 850 N N . THR A 1 111 ? 11.503 -4.413 -6.674 1.00 91.19 111 THR A N 1
ATOM 851 C CA . THR A 1 111 ? 10.141 -3.961 -6.315 1.00 91.19 111 THR A CA 1
ATOM 852 C C . THR A 1 111 ? 9.132 -5.099 -6.358 1.00 91.19 111 THR A C 1
ATOM 854 O O . THR A 1 111 ? 8.293 -5.196 -5.467 1.00 91.19 111 THR A O 1
ATOM 857 N N . ARG A 1 112 ? 9.232 -6.004 -7.340 1.00 95.00 112 ARG A N 1
ATOM 858 C CA . ARG A 1 112 ? 8.357 -7.177 -7.415 1.00 95.00 112 ARG A CA 1
ATOM 859 C C . ARG A 1 112 ? 8.419 -8.020 -6.139 1.00 95.00 112 ARG A C 1
ATOM 861 O O . ARG A 1 112 ? 7.373 -8.361 -5.594 1.00 95.00 112 ARG A O 1
ATOM 868 N N . ARG A 1 113 ? 9.629 -8.301 -5.645 1.00 95.12 113 ARG A N 1
ATOM 869 C CA . ARG A 1 113 ? 9.854 -9.086 -4.421 1.00 95.12 113 ARG A CA 1
ATOM 870 C C . ARG A 1 113 ? 9.293 -8.371 -3.191 1.00 95.12 113 ARG A C 1
ATOM 872 O O . ARG A 1 113 ? 8.694 -9.015 -2.336 1.00 95.12 113 ARG A O 1
ATOM 879 N N . VAL A 1 114 ? 9.438 -7.043 -3.119 1.00 93.38 114 VAL A N 1
ATOM 880 C CA . VAL A 1 114 ? 8.860 -6.228 -2.033 1.00 93.38 114 VAL A CA 1
ATOM 881 C C . VAL A 1 114 ? 7.336 -6.326 -2.032 1.00 93.38 114 VAL A C 1
ATOM 883 O O . VAL A 1 114 ? 6.739 -6.552 -0.981 1.00 93.38 114 VAL A O 1
ATOM 886 N N . LEU A 1 115 ? 6.706 -6.199 -3.201 1.00 94.81 115 LEU A N 1
ATOM 887 C CA . LEU A 1 115 ? 5.254 -6.291 -3.346 1.00 94.81 115 LEU A CA 1
ATOM 888 C C . LEU A 1 115 ? 4.727 -7.694 -3.009 1.00 94.81 115 LEU A C 1
ATOM 890 O O . LEU A 1 115 ? 3.710 -7.824 -2.335 1.00 94.81 115 LEU A O 1
ATOM 894 N N . GLU A 1 116 ? 5.426 -8.751 -3.425 1.00 96.69 116 GLU A N 1
ATOM 895 C CA . GLU A 1 116 ? 5.093 -10.135 -3.055 1.00 96.69 116 GLU A CA 1
ATOM 896 C C . GLU A 1 116 ? 5.238 -10.381 -1.555 1.00 96.69 116 GLU A C 1
ATOM 898 O O . GLU A 1 116 ? 4.393 -11.033 -0.942 1.00 96.69 116 GLU A O 1
ATOM 903 N N . HIS A 1 117 ? 6.289 -9.833 -0.944 1.00 96.00 117 HIS A N 1
ATOM 904 C CA . HIS A 1 117 ? 6.479 -9.905 0.497 1.00 96.00 117 HIS A CA 1
ATOM 905 C C . HIS A 1 117 ? 5.350 -9.189 1.238 1.00 96.00 117 HIS A C 1
ATOM 907 O O . HIS A 1 117 ? 4.735 -9.794 2.115 1.00 96.00 117 HIS A O 1
ATOM 913 N N . GLN A 1 118 ? 5.004 -7.963 0.832 1.00 94.94 118 GLN A N 1
ATOM 914 C CA . GLN A 1 118 ? 3.847 -7.227 1.352 1.00 94.94 118 GLN A CA 1
ATOM 915 C C . GLN A 1 118 ? 2.550 -8.015 1.191 1.00 94.94 118 GLN A C 1
ATOM 917 O O . GLN A 1 118 ? 1.806 -8.163 2.154 1.00 94.94 118 GLN A O 1
ATOM 922 N N . HIS A 1 119 ? 2.291 -8.583 0.014 1.00 96.88 119 HIS A N 1
ATOM 923 C CA . HIS A 1 119 ? 1.118 -9.426 -0.2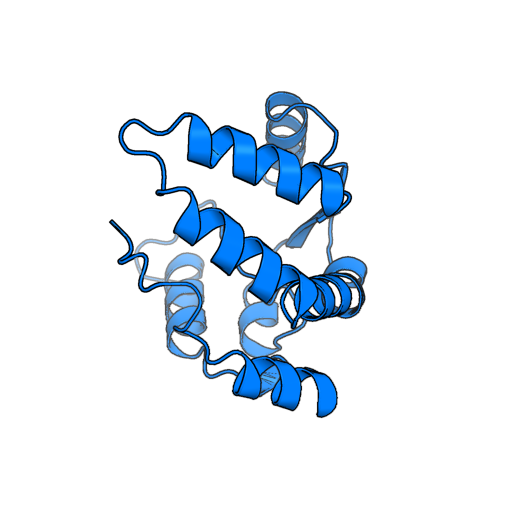12 1.00 96.88 119 HIS A CA 1
ATOM 924 C C . HIS A 1 119 ? 1.091 -10.611 0.754 1.00 96.88 119 HIS A C 1
ATOM 926 O O . HIS A 1 119 ? 0.074 -10.875 1.382 1.00 96.88 119 HIS A O 1
ATOM 932 N N . ARG A 1 120 ? 2.228 -11.271 0.977 1.00 96.62 120 ARG A N 1
ATOM 933 C CA . ARG A 1 120 ? 2.329 -12.412 1.892 1.00 96.62 120 ARG A CA 1
ATOM 934 C C . ARG A 1 120 ? 2.110 -12.039 3.359 1.00 96.62 120 ARG A C 1
ATOM 936 O O . ARG A 1 120 ? 1.537 -12.843 4.091 1.00 96.62 120 ARG A O 1
ATOM 943 N N . ILE A 1 121 ? 2.585 -10.877 3.816 1.00 95.31 121 ILE A N 1
ATOM 944 C CA . ILE A 1 121 ? 2.571 -10.533 5.251 1.00 95.31 121 ILE A CA 1
ATOM 945 C C . ILE A 1 121 ? 1.498 -9.512 5.641 1.00 95.31 121 ILE A C 1
ATOM 947 O O . ILE A 1 121 ? 1.037 -9.526 6.777 1.00 95.31 121 ILE A O 1
ATOM 951 N N . VAL A 1 122 ? 1.050 -8.650 4.739 1.00 95.81 122 VAL A N 1
ATOM 952 C CA . VAL A 1 122 ? 0.044 -7.625 5.043 1.00 95.81 122 VAL A CA 1
ATOM 953 C C . VAL A 1 122 ? -1.354 -8.128 4.703 1.00 95.81 122 VAL A C 1
ATOM 955 O O . VAL A 1 122 ? -2.228 -8.093 5.568 1.00 95.81 122 VAL A O 1
ATOM 958 N N . ARG A 1 123 ? -1.565 -8.672 3.495 1.00 96.62 123 ARG A N 1
ATOM 959 C CA . ARG A 1 123 ? -2.896 -9.102 3.023 1.00 96.62 123 ARG A CA 1
ATOM 960 C C . ARG A 1 123 ? -3.624 -10.053 3.979 1.00 96.62 123 ARG A C 1
ATOM 962 O O . ARG A 1 123 ? -4.806 -9.816 4.208 1.00 96.62 123 ARG A O 1
ATOM 969 N N . PRO A 1 124 ? -3.002 -11.103 4.562 1.00 96.81 124 PRO A N 1
ATOM 970 C CA . PRO A 1 124 ? -3.727 -12.020 5.447 1.00 96.81 124 PRO A CA 1
ATOM 971 C C . PRO A 1 124 ? -4.214 -11.371 6.750 1.00 96.81 124 PRO A C 1
ATOM 973 O O . PRO A 1 124 ? -4.981 -11.989 7.478 1.00 96.81 124 PRO A O 1
ATOM 976 N N . ARG A 1 125 ? -3.739 -10.158 7.063 1.00 96.12 125 ARG A N 1
ATOM 977 C CA . ARG A 1 125 ? -4.098 -9.383 8.257 1.00 96.12 125 ARG A CA 1
ATOM 978 C C . ARG A 1 125 ? -5.092 -8.256 7.952 1.00 96.12 125 ARG A C 1
ATOM 980 O O . ARG A 1 125 ? -5.363 -7.454 8.840 1.00 96.12 125 ARG A O 1
ATOM 987 N N . ALA A 1 126 ? -5.574 -8.147 6.714 1.00 96.94 126 ALA A N 1
ATOM 988 C CA . ALA A 1 126 ? -6.598 -7.179 6.349 1.00 96.94 126 ALA A CA 1
ATOM 989 C C . ALA A 1 126 ? -7.970 -7.618 6.869 1.00 96.94 126 ALA A C 1
ATOM 991 O O . ALA A 1 126 ? -8.318 -8.796 6.789 1.00 96.94 126 ALA A O 1
ATOM 992 N N . ASP A 1 127 ? -8.748 -6.657 7.356 1.00 97.44 127 ASP A N 1
ATOM 993 C CA . ASP A 1 127 ? -10.129 -6.871 7.790 1.00 97.44 127 ASP A CA 1
ATOM 994 C C . ASP A 1 127 ? -11.042 -7.073 6.568 1.00 97.44 127 ASP A C 1
ATOM 996 O O . ASP A 1 127 ? -11.960 -7.897 6.575 1.00 97.44 127 ASP A O 1
ATOM 1000 N N . HIS A 1 128 ? -10.727 -6.376 5.471 1.00 97.69 128 HIS A N 1
ATOM 1001 C CA . HIS A 1 128 ? -11.442 -6.476 4.205 1.00 97.69 128 HIS A CA 1
ATOM 1002 C C . HIS A 1 128 ? -10.472 -6.604 3.032 1.00 97.69 128 HIS A C 1
ATOM 1004 O O . HIS A 1 128 ? -9.592 -5.767 2.835 1.00 97.69 128 HIS A O 1
ATOM 1010 N N . VAL A 1 129 ? -10.670 -7.630 2.205 1.00 98.00 129 VAL A N 1
ATOM 1011 C CA . VAL A 1 129 ? -9.948 -7.802 0.939 1.00 98.00 129 VAL A CA 1
ATOM 1012 C C . VAL A 1 129 ? -10.894 -7.465 -0.206 1.00 98.00 129 VAL A C 1
ATOM 1014 O O . VAL A 1 129 ? -11.928 -8.110 -0.372 1.00 98.00 129 VAL A O 1
ATOM 1017 N N . LEU A 1 130 ? -10.540 -6.453 -0.991 1.00 98.06 130 LEU A N 1
ATOM 1018 C CA . LEU A 1 130 ? -11.327 -5.963 -2.117 1.00 98.06 130 LEU A CA 1
ATOM 1019 C C . LEU A 1 130 ? -10.701 -6.413 -3.438 1.00 98.06 130 LEU A C 1
ATOM 1021 O O . LEU A 1 130 ? -9.483 -6.369 -3.592 1.00 98.06 130 LEU A O 1
ATOM 1025 N N . ASP A 1 131 ? -11.521 -6.809 -4.413 1.00 98.12 131 ASP A N 1
ATOM 1026 C CA . ASP A 1 131 ? -11.035 -7.171 -5.748 1.00 98.12 131 ASP A CA 1
ATOM 1027 C C . ASP A 1 131 ? -10.684 -5.917 -6.561 1.00 98.12 131 ASP A C 1
ATOM 1029 O O . ASP A 1 131 ? -11.554 -5.252 -7.126 1.00 98.12 131 ASP A O 1
ATOM 1033 N N . GLY A 1 132 ? -9.390 -5.620 -6.677 1.00 97.44 132 GLY A N 1
ATOM 1034 C CA . GLY A 1 132 ? -8.880 -4.450 -7.390 1.00 97.44 132 GLY A CA 1
ATOM 1035 C C . GLY A 1 132 ? -9.114 -4.467 -8.905 1.00 97.44 132 GLY A C 1
ATOM 1036 O O . GLY A 1 132 ? -8.795 -3.490 -9.590 1.00 97.44 132 GLY A O 1
ATOM 1037 N N . ARG A 1 133 ? -9.667 -5.545 -9.471 1.00 97.62 133 ARG A N 1
ATOM 1038 C CA . ARG A 1 133 ? -10.082 -5.583 -10.883 1.00 97.62 133 ARG A CA 1
ATOM 1039 C C . ARG A 1 133 ? -11.395 -4.838 -11.117 1.00 97.62 133 ARG A C 1
ATOM 1041 O O . ARG A 1 133 ? -11.631 -4.419 -12.250 1.00 97.62 133 ARG A O 1
ATOM 1048 N N . LEU A 1 134 ? -12.211 -4.650 -10.077 1.00 97.62 134 LEU A N 1
ATOM 1049 C CA . LEU A 1 134 ? -13.500 -3.966 -10.162 1.00 97.62 134 LEU A CA 1
ATOM 1050 C C . LEU A 1 134 ? -13.351 -2.468 -10.493 1.00 97.62 134 LEU A C 1
ATOM 1052 O O . LEU A 1 134 ? -12.295 -1.877 -10.250 1.00 97.62 134 LEU A O 1
ATOM 1056 N N . PRO A 1 135 ? -14.404 -1.830 -11.043 1.00 96.12 135 PRO A N 1
ATOM 1057 C CA . PRO A 1 135 ? -14.425 -0.386 -11.245 1.00 96.12 135 PRO A CA 1
ATOM 1058 C C . PRO A 1 135 ? -14.242 0.383 -9.933 1.00 96.12 135 PRO A C 1
ATOM 1060 O O . PRO A 1 135 ? -14.745 -0.030 -8.887 1.00 96.12 135 PRO A O 1
ATOM 1063 N N . LEU A 1 136 ? -13.593 1.549 -10.006 1.00 93.81 136 LEU A N 1
ATOM 1064 C CA . LEU A 1 136 ? -13.346 2.406 -8.842 1.00 93.81 136 LEU A CA 1
ATOM 1065 C C . LEU A 1 136 ? -14.633 2.756 -8.085 1.00 93.81 136 LEU A C 1
ATOM 1067 O O . LEU A 1 136 ? -14.637 2.713 -6.862 1.00 93.81 136 LEU A O 1
ATOM 1071 N N . SER A 1 137 ? -15.722 3.060 -8.796 1.00 97.31 137 SER A N 1
ATOM 1072 C CA . SER A 1 137 ? -17.015 3.371 -8.174 1.00 97.31 137 SER A CA 1
ATOM 1073 C C . SER A 1 137 ? -17.527 2.224 -7.302 1.00 97.31 137 SER A C 1
ATOM 1075 O O . SER A 1 137 ? -17.962 2.454 -6.183 1.00 97.31 137 SER A O 1
ATOM 1077 N N . VAL A 1 138 ? -17.389 0.980 -7.765 1.00 97.69 138 VAL A N 1
ATOM 1078 C CA . VAL A 1 138 ? -17.809 -0.211 -7.012 1.00 97.69 138 VAL A CA 1
ATOM 1079 C C . VAL A 1 138 ? -16.959 -0.395 -5.754 1.00 97.69 138 VAL A C 1
ATOM 1081 O O . VAL A 1 138 ? -17.492 -0.700 -4.687 1.00 97.69 138 VAL A O 1
ATOM 1084 N N . LEU A 1 139 ? -15.642 -0.198 -5.863 1.00 97.00 139 LEU A N 1
ATOM 1085 C CA . LEU A 1 139 ? -14.733 -0.266 -4.716 1.00 97.00 139 LEU A CA 1
ATOM 1086 C C . LEU A 1 139 ? -15.039 0.834 -3.693 1.00 97.00 139 LEU A C 1
ATOM 1088 O O . LEU A 1 139 ? -15.145 0.539 -2.506 1.00 97.00 139 LEU A O 1
ATOM 1092 N N . ALA A 1 140 ? -15.237 2.070 -4.154 1.00 95.88 140 ALA A N 1
ATOM 1093 C CA . ALA A 1 140 ? -15.572 3.210 -3.308 1.00 95.88 140 ALA A CA 1
ATOM 1094 C C . ALA A 1 140 ? -16.904 2.997 -2.575 1.00 95.88 140 ALA A C 1
ATOM 1096 O O . ALA A 1 140 ? -16.947 3.120 -1.354 1.00 95.88 140 ALA A O 1
ATOM 1097 N N . ASP A 1 141 ? -17.957 2.580 -3.282 1.00 96.88 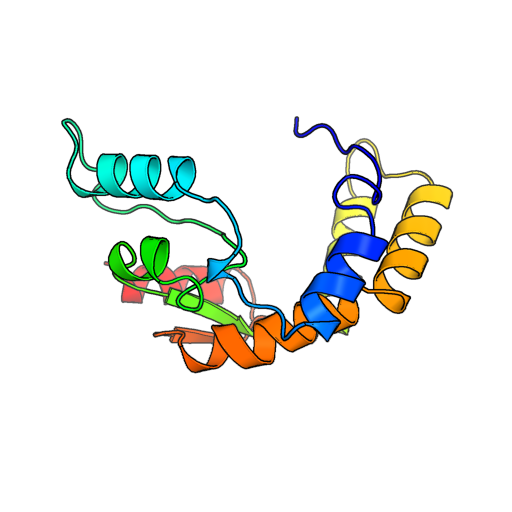141 ASP A N 1
ATOM 1098 C CA . ASP A 1 141 ? -19.259 2.273 -2.680 1.00 96.88 141 ASP A CA 1
ATOM 1099 C C . ASP A 1 141 ? -19.160 1.156 -1.633 1.00 96.88 141 ASP A C 1
ATOM 1101 O O . ASP A 1 141 ? -19.868 1.171 -0.625 1.00 96.88 141 ASP A O 1
ATOM 1105 N N . THR A 1 142 ? -18.289 0.170 -1.868 1.00 96.56 142 THR A N 1
ATOM 1106 C CA . THR A 1 142 ? -18.044 -0.924 -0.920 1.00 96.56 142 THR A CA 1
ATOM 1107 C C . THR A 1 142 ? -17.355 -0.417 0.341 1.00 96.56 142 THR A C 1
ATOM 1109 O O . THR A 1 142 ? -17.800 -0.749 1.435 1.00 96.56 142 THR A O 1
ATOM 1112 N N . VAL A 1 143 ? -16.307 0.404 0.203 1.00 95.94 143 VAL A N 1
ATOM 1113 C CA . VAL A 1 143 ? -15.607 1.005 1.349 1.00 95.94 143 VAL A CA 1
ATOM 1114 C C . VAL A 1 143 ? -16.558 1.881 2.152 1.00 95.94 143 VAL A C 1
ATOM 1116 O O . VAL A 1 143 ? -16.633 1.701 3.361 1.00 95.94 143 VAL A O 1
ATOM 1119 N N . MET A 1 144 ? -17.328 2.756 1.496 1.00 94.81 144 MET A N 1
ATOM 1120 C CA . MET A 1 144 ? -18.284 3.646 2.164 1.00 94.81 144 MET A CA 1
ATOM 1121 C C . MET A 1 144 ? -19.246 2.862 3.061 1.00 94.81 144 MET A C 1
ATOM 1123 O O . MET A 1 144 ? -19.348 3.170 4.238 1.00 94.81 144 MET A O 1
ATOM 1127 N N . LYS A 1 145 ? -19.846 1.773 2.562 1.00 94.69 145 LYS A N 1
ATOM 1128 C CA . LYS A 1 145 ? -20.757 0.910 3.345 1.00 94.69 145 LYS A CA 1
ATOM 1129 C C . LYS A 1 145 ? -20.116 0.210 4.549 1.00 94.69 145 LYS A C 1
ATOM 1131 O O . LYS A 1 145 ? -20.841 -0.351 5.361 1.00 94.69 145 LYS A O 1
ATOM 1136 N N . LEU A 1 146 ? -18.787 0.142 4.608 1.00 93.62 146 LEU A N 1
ATOM 1137 C CA . LEU A 1 146 ? -18.042 -0.530 5.676 1.00 93.62 146 LEU A CA 1
ATOM 1138 C C . LEU A 1 146 ? -17.506 0.452 6.726 1.00 93.62 146 LEU A C 1
ATOM 1140 O O . LEU A 1 146 ? -17.082 0.011 7.790 1.00 93.62 146 LEU A O 1
ATOM 1144 N N . ILE A 1 147 ? -17.518 1.756 6.432 1.00 90.19 147 ILE A N 1
ATOM 1145 C CA . ILE A 1 147 ? -17.039 2.820 7.329 1.00 90.19 147 ILE A CA 1
ATOM 1146 C C . ILE A 1 147 ? -18.146 3.788 7.780 1.00 90.19 147 ILE A C 1
ATOM 1148 O O . ILE A 1 147 ? -17.885 4.605 8.657 1.00 90.19 147 ILE A O 1
ATOM 1152 N N . THR A 1 148 ? -19.346 3.713 7.191 1.00 70.06 148 THR A N 1
ATOM 1153 C CA . THR A 1 148 ? -20.566 4.437 7.608 1.00 70.06 148 THR A CA 1
ATOM 1154 C C . THR A 1 148 ? -21.590 3.482 8.194 1.00 70.06 148 THR A C 1
ATOM 1156 O O . THR A 1 148 ? -22.209 3.824 9.221 1.00 70.06 148 THR A O 1
#

Foldseek 3Di:
DPPCPAPPPPPLVNLVVCVVVVVQPQPDPCVVVLVVLCCCCPNPDHDLDDDDDDLCACSHPSVVVSDPFFEAADEDVVVVVVVVQVVQVPDPDHDDPVRVVSVVVSCVRGVVSSVVSSCVRRVVVGPYYHHNVDDPVVVVVVVVVVSD

Sequence (148 aa):
MDDFSGPETLASLQLDAWLDAGGDFNLMDVSRFCDALATLKTGTSPVEVALIEAPLGRAHAGSAALLDTLFWIDIPFDIAMARNFLALYHQNTPPPPAWFQGYLTQYLKVTRRVLEHQHRIVRPRADHVLDGRLPLSVLADTVMKLIT

Radius of gyration: 17.1 Å; chains: 1; bounding box: 41×31×42 Å

InterPro domains:
  IPR027417 P-loop containing nucleoside triphosphate hydrolase [SSF52540] (46-147)